Protein AF-A0A936V4I1-F1 (afdb_monomer_lite)

Radius of gyration: 24.32 Å; chains: 1; bounding box: 65×33×61 Å

Structure (mmCIF, N/CA/C/O backbone):
data_AF-A0A936V4I1-F1
#
_entry.id   AF-A0A936V4I1-F1
#
loop_
_ato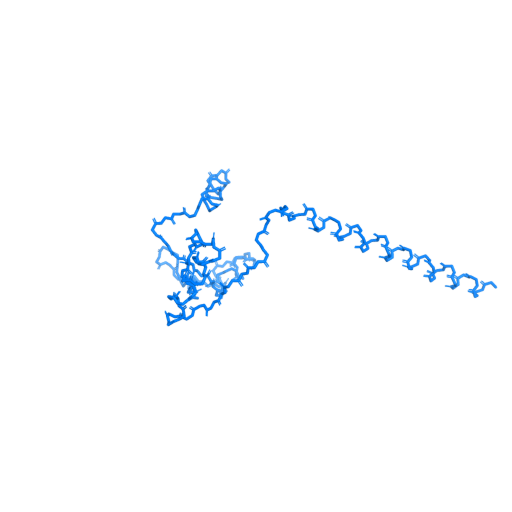m_site.group_PDB
_atom_site.id
_atom_site.type_symbol
_atom_site.label_atom_id
_atom_site.label_alt_id
_atom_site.label_comp_id
_atom_site.label_asym_id
_atom_site.label_entity_id
_atom_site.label_seq_id
_atom_site.pdbx_PDB_ins_code
_atom_site.Cartn_x
_atom_site.Cartn_y
_atom_site.Cartn_z
_atom_site.occupancy
_atom_site.B_iso_or_equiv
_atom_site.auth_seq_id
_atom_site.auth_comp_id
_atom_site.auth_asym_id
_atom_site.auth_atom_id
_atom_site.pdbx_PDB_model_num
ATOM 1 N N . MET A 1 1 ? 40.041 -7.410 -37.074 1.00 72.38 1 MET A N 1
ATOM 2 C CA . MET A 1 1 ? 38.677 -6.938 -37.416 1.00 72.38 1 MET A CA 1
ATOM 3 C C . MET A 1 1 ? 37.650 -7.391 -36.379 1.00 72.38 1 MET A C 1
ATOM 5 O O . MET A 1 1 ? 37.134 -6.535 -35.679 1.00 72.38 1 MET A O 1
ATOM 9 N N . VAL A 1 2 ? 37.430 -8.699 -36.175 1.00 91.81 2 VAL A N 1
ATOM 10 C CA . VAL A 1 2 ? 36.438 -9.221 -35.199 1.00 91.81 2 VAL A CA 1
ATOM 11 C C . VAL A 1 2 ? 36.646 -8.721 -33.760 1.00 91.81 2 VAL A C 1
ATOM 13 O O . VAL A 1 2 ? 35.680 -8.344 -33.113 1.00 91.81 2 VAL A O 1
ATOM 16 N N . GLN A 1 3 ? 37.887 -8.637 -33.267 1.00 91.31 3 GLN A N 1
ATOM 17 C CA . GLN A 1 3 ? 38.172 -8.141 -31.908 1.00 91.31 3 GLN A CA 1
ATOM 18 C C . GLN A 1 3 ? 37.762 -6.675 -31.694 1.00 91.31 3 GLN A C 1
ATOM 20 O O . GLN A 1 3 ? 37.235 -6.331 -30.643 1.00 91.31 3 GLN A O 1
ATOM 25 N N . ILE A 1 4 ? 37.966 -5.822 -32.701 1.00 94.69 4 ILE A N 1
ATOM 26 C CA . ILE A 1 4 ? 37.589 -4.402 -32.643 1.00 94.69 4 ILE A CA 1
ATOM 27 C C . ILE A 1 4 ? 36.063 -4.271 -32.660 1.00 94.69 4 ILE A C 1
ATOM 29 O O . ILE A 1 4 ? 35.508 -3.489 -31.897 1.00 94.69 4 ILE A O 1
ATOM 33 N N . VAL A 1 5 ? 35.380 -5.081 -33.475 1.00 96.25 5 VAL A N 1
ATOM 34 C CA . VAL A 1 5 ? 33.910 -5.124 -33.522 1.00 96.25 5 VAL A CA 1
ATOM 35 C C . VAL A 1 5 ? 33.331 -5.625 -32.197 1.00 96.25 5 VAL A C 1
ATOM 37 O O . VAL A 1 5 ? 32.401 -5.019 -31.675 1.00 96.25 5 VAL A O 1
ATOM 40 N N . ALA A 1 6 ? 33.902 -6.682 -31.615 1.00 95.88 6 ALA A N 1
ATOM 41 C CA . ALA A 1 6 ? 33.476 -7.210 -30.320 1.00 95.88 6 ALA A CA 1
ATOM 42 C C . ALA A 1 6 ? 33.661 -6.181 -29.192 1.00 95.88 6 ALA A C 1
ATOM 44 O O . ALA A 1 6 ? 32.763 -5.999 -28.372 1.00 95.88 6 ALA A O 1
ATOM 45 N N . LEU A 1 7 ? 34.791 -5.464 -29.186 1.00 96.62 7 LEU A N 1
ATOM 46 C CA . LEU A 1 7 ? 35.045 -4.387 -28.231 1.00 96.62 7 LEU A CA 1
ATOM 47 C C . LEU A 1 7 ? 34.051 -3.231 -28.407 1.00 96.62 7 LEU A C 1
ATOM 49 O O . LEU A 1 7 ? 33.468 -2.779 -27.425 1.00 96.62 7 LEU A O 1
ATOM 53 N N . ALA A 1 8 ? 33.825 -2.784 -29.645 1.00 96.31 8 ALA A N 1
ATOM 54 C CA . ALA A 1 8 ? 32.879 -1.712 -29.943 1.00 96.31 8 ALA A CA 1
ATOM 55 C C . ALA A 1 8 ? 31.459 -2.075 -29.486 1.00 96.31 8 ALA A C 1
ATOM 57 O O . ALA A 1 8 ? 30.824 -1.282 -28.800 1.00 96.31 8 ALA A O 1
ATOM 58 N N . LEU A 1 9 ? 30.998 -3.297 -29.774 1.00 96.94 9 LEU A N 1
ATOM 59 C CA . LEU A 1 9 ? 29.692 -3.787 -29.326 1.00 96.94 9 LEU A CA 1
ATOM 60 C C . LEU A 1 9 ? 29.582 -3.848 -27.800 1.00 96.94 9 LEU A C 1
ATOM 62 O O . LEU A 1 9 ? 28.564 -3.431 -27.250 1.00 96.94 9 LEU A O 1
ATOM 66 N N . GLY A 1 10 ? 30.623 -4.323 -27.111 1.00 97.06 10 GLY A N 1
ATOM 67 C CA . GLY A 1 10 ? 30.649 -4.350 -25.647 1.00 97.06 10 GLY A CA 1
ATOM 68 C C . GLY A 1 10 ? 30.544 -2.947 -25.047 1.00 97.06 10 GLY A C 1
ATOM 69 O O . GLY A 1 10 ? 29.729 -2.708 -24.157 1.00 97.06 10 GLY A O 1
ATOM 70 N N . VAL A 1 11 ? 31.304 -1.993 -25.584 1.00 97.06 11 VAL A N 1
ATOM 71 C CA . VAL A 1 11 ? 31.262 -0.590 -25.152 1.00 97.06 11 VAL A CA 1
ATOM 72 C C . VAL A 1 11 ? 29.897 0.043 -25.449 1.00 97.06 11 VAL A C 1
ATOM 74 O O . VAL A 1 11 ? 29.326 0.693 -24.574 1.00 97.06 11 VAL A O 1
ATOM 77 N N . THR A 1 12 ? 29.317 -0.193 -26.629 1.00 96.88 12 THR A N 1
ATOM 78 C CA . THR A 1 12 ? 27.960 0.267 -26.968 1.00 96.88 12 THR A CA 1
ATOM 79 C C . THR A 1 12 ? 26.912 -0.311 -26.019 1.00 96.88 12 THR A C 1
ATOM 81 O O . THR A 1 12 ? 26.055 0.431 -25.543 1.00 96.88 12 THR A O 1
ATOM 84 N N . ALA A 1 13 ? 26.988 -1.603 -25.693 1.00 97.12 13 ALA A N 1
ATOM 85 C CA . ALA A 1 13 ? 26.065 -2.235 -24.754 1.00 97.12 13 ALA A CA 1
ATOM 86 C C . ALA A 1 13 ? 26.162 -1.611 -23.352 1.00 97.12 13 ALA A C 1
ATOM 88 O O . ALA A 1 13 ? 25.134 -1.324 -22.737 1.00 97.12 13 ALA A O 1
ATOM 89 N N . LEU A 1 14 ? 27.378 -1.330 -22.870 1.00 97.12 14 LEU A N 1
ATOM 90 C CA . LEU A 1 14 ? 27.588 -0.637 -21.596 1.00 97.12 14 LEU A CA 1
ATOM 91 C C . LEU A 1 14 ? 27.037 0.795 -21.622 1.00 97.12 14 LEU A C 1
ATOM 93 O O . LEU A 1 14 ? 26.399 1.215 -20.655 1.00 97.12 14 LEU A O 1
ATOM 97 N N . PHE A 1 15 ? 27.220 1.533 -22.721 1.00 96.31 15 PHE A N 1
ATOM 98 C CA . PHE A 1 15 ? 26.636 2.868 -22.874 1.00 96.31 15 PHE A CA 1
ATOM 99 C C . PHE A 1 15 ? 25.106 2.835 -22.864 1.00 96.31 15 PHE A C 1
ATOM 101 O O . PHE A 1 15 ? 24.495 3.619 -22.135 1.00 96.31 15 PHE A O 1
ATOM 108 N N . LEU A 1 16 ? 24.494 1.910 -23.609 1.00 96.88 16 LEU A N 1
ATOM 109 C CA . LEU A 1 16 ? 23.040 1.732 -23.633 1.00 96.88 16 LEU A CA 1
ATOM 110 C C . LEU A 1 16 ? 22.501 1.393 -22.243 1.00 96.88 16 LEU A C 1
ATOM 112 O O . LEU A 1 16 ? 21.578 2.053 -21.772 1.00 96.88 16 LEU A O 1
ATOM 116 N N . LEU A 1 17 ? 23.114 0.430 -21.550 1.00 96.25 17 LEU A N 1
ATOM 117 C CA . LEU A 1 17 ? 22.719 0.061 -20.191 1.00 96.25 17 LEU A CA 1
ATOM 118 C C . LEU A 1 17 ? 22.834 1.251 -19.228 1.00 96.25 17 LEU A C 1
ATOM 120 O O . LEU A 1 17 ? 21.929 1.505 -18.434 1.00 96.25 17 LEU A O 1
ATOM 124 N N . SER A 1 18 ? 23.927 2.010 -19.312 1.00 94.94 18 SER A N 1
ATOM 125 C CA . SER A 1 18 ? 24.168 3.164 -18.445 1.00 94.94 18 SER A CA 1
ATOM 126 C C . SER A 1 18 ? 23.159 4.292 -18.693 1.00 94.94 18 SER A C 1
ATOM 128 O O . SER A 1 18 ? 22.695 4.922 -17.746 1.00 94.94 18 SER A O 1
ATOM 130 N N . PHE A 1 19 ? 22.795 4.543 -19.952 1.00 94.81 19 PHE A N 1
ATOM 131 C CA . PHE A 1 19 ? 21.810 5.562 -20.311 1.00 94.81 19 PHE A CA 1
ATOM 132 C C . PHE A 1 19 ? 20.387 5.153 -19.910 1.00 94.81 19 PHE A C 1
ATOM 134 O O . PHE A 1 19 ? 19.728 5.887 -19.178 1.00 94.81 19 PHE A O 1
ATOM 141 N N . VAL A 1 20 ? 19.948 3.958 -20.315 1.00 95.31 20 VAL A N 1
ATOM 142 C CA . VAL A 1 20 ? 18.589 3.463 -20.044 1.00 95.31 20 VAL A CA 1
ATOM 143 C C . VAL A 1 20 ? 18.343 3.307 -18.545 1.00 95.31 20 VAL A C 1
ATOM 145 O O . VAL A 1 20 ? 17.285 3.685 -18.057 1.00 95.31 20 VAL A O 1
ATOM 148 N N . SER A 1 21 ? 19.317 2.799 -17.784 1.00 93.44 21 SER A N 1
ATOM 149 C CA . SER A 1 21 ? 19.150 2.644 -16.331 1.00 93.44 21 SER A CA 1
ATOM 150 C C . SER A 1 21 ? 18.975 3.982 -15.608 1.00 93.44 21 SER A C 1
ATOM 152 O O . SER A 1 21 ? 18.166 4.067 -14.684 1.00 93.44 21 SER A O 1
ATOM 154 N N . ARG A 1 22 ? 19.683 5.035 -16.041 1.00 92.19 22 ARG A N 1
ATOM 155 C CA . ARG A 1 22 ? 19.499 6.390 -15.508 1.00 92.19 22 ARG A CA 1
ATOM 156 C C . ARG A 1 22 ? 18.130 6.954 -15.859 1.00 92.19 22 ARG A C 1
ATOM 158 O O . ARG A 1 22 ? 17.450 7.439 -14.965 1.00 92.19 22 ARG A O 1
ATOM 165 N N . ASP A 1 23 ? 17.726 6.854 -17.121 1.00 93.12 23 ASP A N 1
ATOM 166 C CA . ASP A 1 23 ? 16.446 7.394 -17.585 1.00 93.12 23 ASP A CA 1
ATOM 167 C C . ASP A 1 23 ? 15.257 6.719 -16.882 1.00 93.12 23 ASP A C 1
ATOM 169 O O . ASP A 1 23 ? 14.377 7.390 -16.346 1.00 93.12 23 ASP A O 1
ATOM 173 N N . LEU A 1 24 ? 15.297 5.388 -16.751 1.00 92.44 24 LEU A N 1
ATOM 174 C CA . LEU A 1 24 ? 14.301 4.633 -15.988 1.00 92.44 24 LEU A CA 1
ATOM 175 C C . LEU A 1 24 ? 14.268 5.043 -14.513 1.00 92.44 24 LEU A C 1
ATOM 177 O O . LEU A 1 24 ? 13.186 5.197 -13.952 1.00 92.44 24 LEU A O 1
ATOM 181 N N . MET A 1 25 ? 15.431 5.238 -13.882 1.00 92.38 25 MET A N 1
ATOM 182 C CA . MET A 1 25 ? 15.502 5.672 -12.486 1.00 92.38 25 MET A CA 1
ATOM 183 C C . MET A 1 25 ? 14.911 7.072 -12.305 1.00 92.38 25 MET A C 1
ATOM 185 O O . MET A 1 25 ? 14.102 7.276 -11.405 1.00 92.38 25 MET A O 1
ATOM 189 N N . THR A 1 26 ? 15.277 8.025 -13.162 1.00 89.81 26 THR A N 1
ATOM 190 C CA . THR A 1 26 ? 14.761 9.397 -13.102 1.00 89.81 26 THR A CA 1
ATOM 191 C C . THR A 1 26 ? 13.264 9.440 -13.383 1.00 89.81 26 THR A C 1
ATOM 193 O O . THR A 1 26 ? 12.527 10.100 -12.652 1.00 89.81 26 THR A O 1
ATOM 196 N N . SER A 1 27 ? 12.798 8.700 -14.390 1.00 90.44 27 SER A N 1
ATOM 197 C CA . SER A 1 27 ? 11.374 8.580 -14.702 1.00 90.44 27 SER A CA 1
ATOM 198 C C . SER A 1 27 ? 10.600 8.002 -13.518 1.00 90.44 27 SER A C 1
ATOM 200 O O . SER A 1 27 ? 9.619 8.598 -13.078 1.00 90.44 27 SER A O 1
ATOM 202 N N . TRP A 1 28 ? 11.082 6.898 -12.939 1.00 87.81 28 TRP A N 1
ATOM 203 C CA . TRP A 1 28 ? 10.466 6.284 -11.766 1.00 87.81 28 TRP A CA 1
ATOM 204 C C . TRP A 1 28 ? 10.459 7.225 -10.555 1.00 87.81 28 TRP A C 1
ATOM 206 O O . TRP A 1 28 ? 9.410 7.407 -9.941 1.00 87.81 28 TRP A O 1
ATOM 216 N N . GLN A 1 29 ? 11.575 7.890 -10.245 1.00 85.31 29 GLN A N 1
ATOM 217 C CA . GLN A 1 29 ? 11.640 8.879 -9.161 1.00 85.31 29 GLN A CA 1
ATOM 218 C C . GLN A 1 29 ? 10.668 10.044 -9.380 1.00 85.31 29 GLN A C 1
ATOM 220 O O . GLN A 1 29 ? 10.045 10.497 -8.425 1.00 85.31 29 GLN A O 1
ATOM 225 N N . GLY A 1 30 ? 10.476 10.479 -10.628 1.00 86.50 30 GLY A N 1
ATOM 226 C CA . GLY A 1 30 ? 9.506 11.514 -10.988 1.00 86.50 30 GLY A CA 1
ATOM 227 C C . GLY A 1 30 ? 8.040 11.109 -10.788 1.00 86.50 30 GLY A C 1
ATOM 228 O O . GLY A 1 30 ? 7.176 11.982 -10.765 1.00 86.50 30 GLY A O 1
ATOM 229 N N . THR A 1 31 ? 7.736 9.816 -10.618 1.00 86.75 31 THR A N 1
ATOM 230 C CA . THR A 1 31 ? 6.369 9.353 -10.300 1.00 86.75 31 THR A CA 1
ATOM 231 C C . THR A 1 31 ? 6.015 9.467 -8.817 1.00 86.75 31 THR A C 1
ATOM 233 O O . THR A 1 31 ? 4.843 9.341 -8.460 1.00 86.75 31 THR A O 1
ATOM 236 N N . ILE A 1 32 ? 7.002 9.708 -7.949 1.00 84.50 32 ILE A N 1
ATOM 237 C CA . ILE A 1 32 ? 6.826 9.774 -6.498 1.00 84.50 32 ILE A CA 1
ATOM 238 C C . ILE A 1 32 ? 6.856 11.244 -6.072 1.00 84.50 32 ILE A C 1
ATOM 240 O O . ILE A 1 32 ? 7.776 11.982 -6.418 1.00 84.50 32 ILE A O 1
ATOM 244 N N . ALA A 1 33 ? 5.850 11.678 -5.311 1.00 84.31 33 ALA A N 1
ATOM 245 C CA . ALA A 1 33 ? 5.834 13.030 -4.763 1.00 84.31 33 ALA A CA 1
ATOM 246 C C . ALA A 1 33 ? 7.055 13.254 -3.840 1.00 84.31 33 ALA A C 1
ATOM 248 O O . ALA A 1 33 ? 7.422 12.337 -3.099 1.00 84.31 33 ALA A O 1
ATOM 249 N N . PRO A 1 34 ? 7.687 14.445 -3.836 1.00 81.06 34 PRO A N 1
ATOM 250 C CA . PRO A 1 34 ? 8.857 14.716 -2.992 1.00 81.06 34 PRO A CA 1
ATOM 251 C C . PRO A 1 34 ? 8.618 1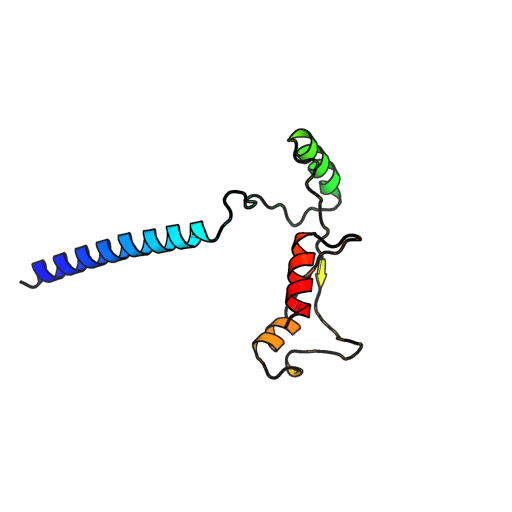4.492 -1.490 1.00 81.06 34 PRO A C 1
ATOM 253 O O . PRO A 1 34 ? 9.557 14.208 -0.749 1.00 81.06 34 PRO A O 1
ATOM 256 N N . ASP A 1 35 ? 7.369 14.618 -1.049 1.00 81.19 35 ASP A N 1
ATOM 257 C CA . ASP A 1 35 ? 6.889 14.453 0.323 1.00 81.19 35 ASP A CA 1
ATOM 258 C C . ASP A 1 35 ? 6.191 13.103 0.568 1.00 81.19 35 ASP A C 1
ATOM 260 O O . ASP A 1 35 ? 5.575 12.899 1.617 1.00 81.19 35 ASP A O 1
ATOM 264 N N . ALA A 1 36 ? 6.289 12.160 -0.376 1.00 81.88 36 ALA A N 1
ATOM 265 C CA . ALA A 1 36 ? 5.670 10.852 -0.231 1.00 81.88 36 ALA A CA 1
ATOM 266 C C . ALA A 1 36 ? 6.205 10.114 1.017 1.00 81.88 36 ALA A C 1
ATOM 268 O O . ALA A 1 36 ? 7.423 10.047 1.233 1.00 81.88 36 ALA A O 1
ATOM 269 N N . PRO A 1 37 ? 5.325 9.498 1.829 1.00 80.62 37 PRO A N 1
ATOM 270 C CA . PRO A 1 37 ? 5.749 8.705 2.976 1.00 80.62 37 PRO A CA 1
ATOM 271 C C . PRO A 1 37 ? 6.697 7.568 2.565 1.00 80.62 37 PRO A C 1
ATOM 273 O O . PRO A 1 37 ? 6.406 6.805 1.647 1.00 80.62 37 PRO A O 1
ATOM 276 N N . ASN A 1 38 ? 7.817 7.415 3.279 1.00 87.31 38 ASN A N 1
ATOM 277 C CA . ASN A 1 38 ? 8.823 6.370 3.029 1.00 87.31 38 ASN A CA 1
ATOM 278 C C . ASN A 1 38 ? 9.038 5.417 4.221 1.00 87.31 38 ASN A C 1
ATOM 280 O O . ASN A 1 38 ? 9.949 4.587 4.205 1.00 87.31 38 ASN A O 1
ATOM 284 N N . ARG A 1 39 ? 8.209 5.525 5.266 1.00 87.00 39 ARG A N 1
ATOM 285 C CA . ARG A 1 39 ? 8.232 4.658 6.451 1.00 87.00 39 ARG A CA 1
ATOM 286 C C . ARG A 1 39 ? 6.824 4.171 6.749 1.00 87.00 39 ARG A C 1
ATOM 288 O O . ARG A 1 39 ? 5.930 4.973 6.992 1.00 87.00 39 ARG A O 1
ATOM 295 N N . PHE A 1 40 ? 6.654 2.854 6.768 1.00 87.38 40 PHE A N 1
ATOM 296 C CA . PHE A 1 40 ? 5.368 2.205 6.992 1.00 87.38 40 PHE A CA 1
ATOM 297 C C . PHE A 1 40 ? 5.491 1.204 8.135 1.00 87.38 40 PHE A C 1
ATOM 299 O O . PHE A 1 40 ? 6.435 0.416 8.176 1.00 87.38 40 PHE A O 1
ATOM 306 N N . VAL A 1 41 ? 4.524 1.224 9.051 1.00 89.06 41 VAL A N 1
ATOM 307 C CA . VAL A 1 41 ? 4.413 0.249 10.139 1.00 89.06 41 VAL A CA 1
ATOM 308 C C . VAL A 1 41 ? 3.116 -0.523 9.933 1.00 89.06 41 VAL A C 1
ATOM 310 O O . VAL A 1 41 ? 2.038 0.063 9.908 1.00 89.06 41 VAL A O 1
ATOM 313 N N . ILE A 1 42 ? 3.226 -1.838 9.757 1.00 89.50 42 ILE A N 1
ATOM 314 C CA . ILE A 1 42 ? 2.098 -2.750 9.531 1.00 89.50 42 ILE A CA 1
ATOM 315 C C . ILE A 1 42 ? 2.130 -3.879 10.561 1.00 89.50 42 ILE A C 1
ATOM 317 O O . ILE A 1 42 ? 3.143 -4.089 11.222 1.00 89.50 42 ILE A O 1
ATOM 321 N N . ASN A 1 43 ? 1.030 -4.628 10.678 1.00 88.75 43 ASN A N 1
ATOM 322 C CA . ASN A 1 43 ? 0.909 -5.763 11.605 1.00 88.75 43 ASN A CA 1
ATOM 323 C C . ASN A 1 43 ? 1.149 -5.391 13.082 1.00 88.75 43 ASN A C 1
ATOM 325 O O . ASN A 1 43 ? 1.720 -6.170 13.845 1.00 88.75 43 ASN A O 1
ATOM 329 N N . ILE A 1 44 ? 0.698 -4.201 13.483 1.00 90.94 44 ILE A N 1
ATOM 330 C CA . ILE A 1 44 ? 0.789 -3.727 14.866 1.00 90.94 44 ILE A CA 1
ATOM 331 C C . ILE A 1 44 ? -0.148 -4.569 15.732 1.00 90.94 44 ILE A C 1
ATOM 333 O O . ILE A 1 44 ? -1.356 -4.622 15.491 1.00 90.94 44 ILE A O 1
ATOM 337 N N . GLN A 1 45 ? 0.404 -5.228 16.748 1.00 91.62 45 GLN A N 1
ATOM 338 C CA . GLN A 1 45 ? -0.388 -6.040 17.667 1.00 91.62 45 GLN A CA 1
ATOM 339 C C . GLN A 1 45 ? -1.157 -5.140 18.649 1.00 91.62 45 GLN A C 1
ATOM 341 O O . GLN A 1 45 ? -0.657 -4.072 19.013 1.00 91.62 45 GLN A O 1
ATOM 346 N N . PRO A 1 46 ? -2.333 -5.562 19.153 1.00 90.62 46 PRO A N 1
ATOM 347 C CA . PRO A 1 46 ? -3.118 -4.752 20.087 1.00 90.62 46 PRO A CA 1
ATOM 348 C C . PRO A 1 46 ? -2.334 -4.299 21.329 1.00 90.62 46 PRO A C 1
ATOM 350 O O . PRO A 1 46 ? -2.487 -3.165 21.771 1.00 90.62 46 PRO A O 1
ATOM 353 N N . SER A 1 47 ? -1.444 -5.152 21.846 1.00 94.56 47 SER A N 1
ATOM 354 C CA . SER A 1 47 ? -0.565 -4.846 22.983 1.00 94.56 47 SER A CA 1
ATOM 355 C C . SER A 1 47 ? 0.525 -3.814 22.666 1.00 94.56 47 SER A C 1
ATOM 357 O O . SER A 1 47 ? 0.986 -3.119 23.565 1.00 94.56 47 SER A O 1
ATOM 359 N N . GLN A 1 48 ? 0.933 -3.688 21.400 1.00 94.06 48 GLN A N 1
ATOM 360 C CA . GLN A 1 48 ? 1.982 -2.762 20.956 1.00 94.06 48 GLN A CA 1
ATOM 361 C C . GLN A 1 48 ? 1.445 -1.356 20.669 1.00 94.06 48 GLN A C 1
ATOM 363 O O . GLN A 1 48 ? 2.219 -0.400 20.642 1.00 94.06 48 GLN A O 1
ATOM 368 N N . LYS A 1 49 ? 0.128 -1.222 20.467 1.00 91.62 49 LYS A N 1
ATOM 369 C CA . LYS A 1 49 ? -0.517 0.023 20.039 1.00 91.62 49 LYS A CA 1
ATOM 370 C C . LYS A 1 49 ? -0.166 1.210 20.944 1.00 91.62 49 LYS A C 1
ATOM 372 O O . LYS A 1 49 ? 0.321 2.218 20.449 1.00 91.62 49 LYS A O 1
ATOM 377 N N . GLY A 1 50 ? -0.349 1.065 22.258 1.00 92.00 50 GLY A N 1
ATOM 378 C CA . GLY A 1 50 ? -0.118 2.164 23.202 1.00 92.00 50 GLY A CA 1
ATOM 379 C C . GLY A 1 50 ? 1.348 2.608 23.269 1.00 92.00 50 GLY A C 1
ATOM 380 O O . GLY A 1 50 ? 1.633 3.802 23.299 1.00 92.00 50 GLY A O 1
ATOM 381 N N . ALA A 1 51 ? 2.289 1.658 23.226 1.00 93.81 51 ALA A N 1
ATOM 382 C CA . ALA A 1 51 ? 3.719 1.970 23.212 1.00 93.81 51 ALA A CA 1
ATOM 383 C C . ALA A 1 51 ? 4.128 2.708 21.927 1.00 93.81 51 ALA A C 1
ATOM 385 O O . ALA A 1 51 ? 4.911 3.657 21.976 1.00 93.81 51 ALA A O 1
ATOM 386 N N . LEU A 1 52 ? 3.567 2.301 20.785 1.00 93.38 52 LEU A N 1
ATOM 387 C CA . LEU A 1 52 ? 3.811 2.953 19.504 1.00 93.38 52 LEU A CA 1
ATOM 388 C C . LEU A 1 52 ? 3.223 4.371 19.460 1.00 93.38 52 LEU A C 1
ATOM 390 O O . LEU A 1 52 ? 3.911 5.286 19.023 1.00 93.38 52 LEU A O 1
ATOM 394 N N . GLU A 1 53 ? 1.992 4.573 19.934 1.00 91.94 53 GLU A N 1
ATOM 395 C CA . GLU A 1 53 ? 1.360 5.902 19.996 1.00 91.94 53 GLU A CA 1
ATOM 396 C C . GLU A 1 53 ? 2.171 6.875 20.863 1.00 91.94 53 GLU A C 1
ATOM 398 O O . GLU A 1 53 ? 2.394 8.021 20.467 1.00 91.94 53 GLU A O 1
ATOM 403 N N . LEU A 1 54 ? 2.689 6.407 22.003 1.00 93.06 54 LEU A N 1
ATOM 404 C CA . LEU A 1 54 ? 3.556 7.209 22.865 1.00 93.06 54 LEU A CA 1
ATOM 405 C C . LEU A 1 54 ? 4.875 7.573 22.166 1.00 93.06 54 LEU A C 1
ATOM 407 O O . LEU A 1 54 ? 5.289 8.733 22.189 1.00 93.06 54 LEU A O 1
ATOM 411 N N . TRP A 1 55 ? 5.515 6.598 21.512 1.00 93.38 55 TRP A N 1
ATOM 412 C CA . TRP A 1 55 ? 6.750 6.821 20.759 1.00 93.38 55 TRP A CA 1
ATOM 413 C C . TRP A 1 55 ? 6.539 7.822 19.614 1.00 93.38 55 TRP A C 1
ATOM 415 O O . TRP A 1 55 ? 7.343 8.739 19.446 1.00 93.38 55 TRP A O 1
ATOM 425 N N . LEU A 1 56 ? 5.433 7.702 18.872 1.00 93.19 56 LEU A N 1
ATOM 426 C CA . LEU A 1 56 ? 5.060 8.643 17.813 1.00 93.19 56 LEU A CA 1
ATOM 427 C C . LEU A 1 56 ? 4.853 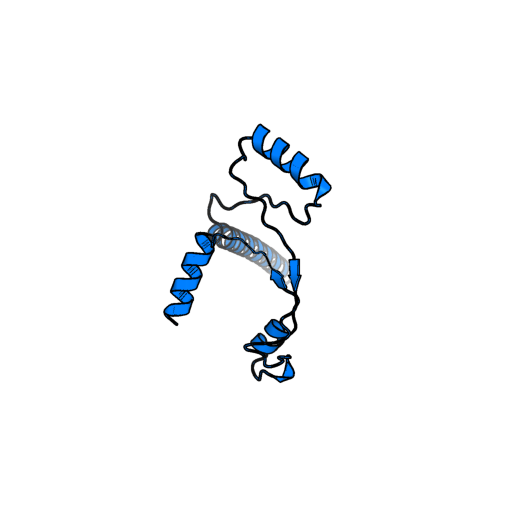10.055 18.375 1.00 93.19 56 LEU A C 1
ATOM 429 O O . LEU A 1 56 ? 5.389 11.016 17.823 1.00 93.19 56 LEU A O 1
ATOM 433 N N . GLY A 1 57 ? 4.145 10.184 19.500 1.00 92.06 57 GLY A N 1
ATOM 434 C CA . GLY A 1 57 ? 3.933 11.466 20.172 1.00 92.06 57 GLY A CA 1
ATOM 435 C C . GLY A 1 57 ? 5.240 12.154 20.580 1.00 92.06 57 GLY A C 1
ATOM 436 O O . GLY A 1 57 ? 5.415 13.342 20.315 1.00 92.06 57 GLY A O 1
ATOM 437 N N . GLN A 1 58 ? 6.192 11.404 21.143 1.00 95.19 58 GLN A N 1
ATOM 438 C CA . GLN A 1 58 ? 7.508 11.924 21.546 1.00 95.19 58 GLN A CA 1
ATOM 439 C C . GLN A 1 58 ? 8.357 12.429 20.369 1.00 95.19 58 GLN A C 1
ATOM 441 O O . GLN A 1 58 ? 9.189 13.313 20.554 1.00 95.19 58 GLN A O 1
ATOM 446 N N . HIS A 1 59 ? 8.136 11.902 19.163 1.00 92.69 59 HIS A N 1
ATOM 447 C CA . HIS A 1 59 ? 8.864 12.291 17.950 1.00 92.69 59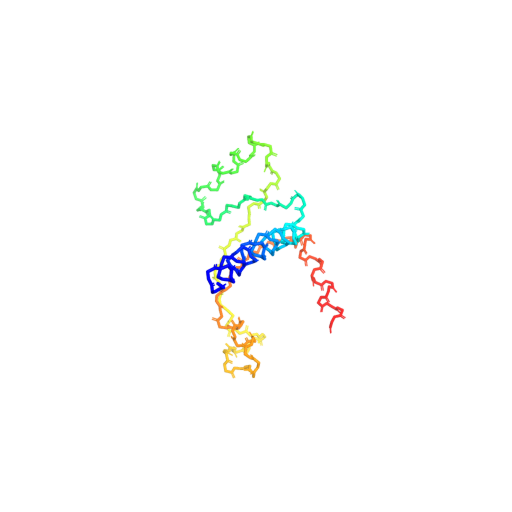 HIS A CA 1
ATOM 448 C C . HIS A 1 59 ? 8.099 13.313 17.091 1.00 92.69 59 HIS A C 1
ATOM 450 O O . HIS A 1 59 ? 8.445 13.520 15.930 1.00 92.69 59 HIS A O 1
ATOM 456 N N . GLY A 1 60 ? 7.049 13.946 17.633 1.00 90.06 60 GLY A N 1
ATOM 457 C CA . GLY A 1 60 ? 6.255 14.950 16.915 1.00 90.06 60 GLY A CA 1
ATOM 458 C C . GLY A 1 60 ? 5.328 14.371 15.838 1.00 90.06 60 GLY A C 1
ATOM 459 O O . GLY A 1 60 ? 4.792 15.116 15.024 1.00 90.06 60 GLY A O 1
ATOM 460 N N . LEU A 1 61 ? 5.104 13.055 15.840 1.00 88.69 61 LEU A N 1
ATOM 461 C CA . LEU A 1 61 ? 4.261 12.327 14.884 1.00 88.69 61 LEU A CA 1
ATOM 462 C C . LEU A 1 61 ? 2.865 12.022 15.455 1.00 88.69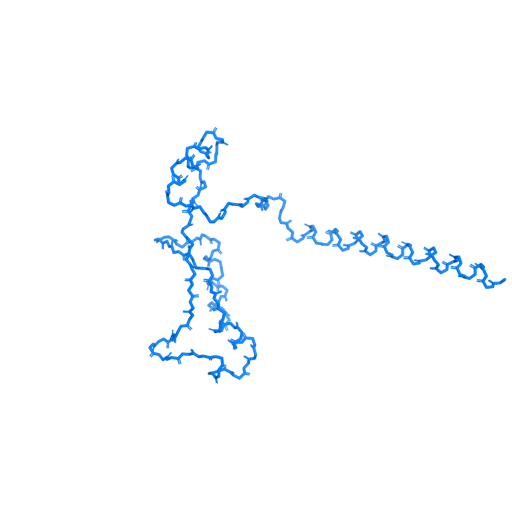 61 LEU A C 1
ATOM 464 O O . LEU A 1 61 ? 2.215 11.061 15.052 1.00 88.69 61 LEU A O 1
ATOM 468 N N . ALA A 1 62 ? 2.385 12.840 16.395 1.00 78.12 62 ALA A N 1
ATOM 469 C CA . ALA A 1 62 ? 1.107 12.640 17.086 1.00 78.12 62 ALA A CA 1
ATOM 470 C C . ALA A 1 62 ? -0.127 12.665 16.156 1.00 78.12 62 ALA A C 1
ATOM 472 O O . ALA A 1 62 ? -1.197 12.205 16.544 1.00 78.12 62 ALA A O 1
ATOM 473 N N . SER A 1 63 ? 0.006 13.190 14.934 1.00 78.75 63 SER A N 1
ATOM 474 C CA . SER A 1 63 ? -1.053 13.209 13.916 1.00 78.75 63 SER A CA 1
ATOM 475 C C . SER A 1 63 ? -1.202 11.891 13.146 1.00 78.75 63 SER A C 1
ATOM 477 O O . SER A 1 63 ? -2.166 11.736 12.393 1.00 78.75 63 SER A O 1
ATOM 479 N N . VAL A 1 64 ? -0.278 10.934 13.312 1.00 82.56 64 VAL A N 1
ATOM 480 C CA . VAL A 1 64 ? -0.339 9.635 12.630 1.00 82.56 64 VAL A CA 1
ATOM 481 C C . VAL A 1 64 ? -1.466 8.795 13.231 1.00 82.56 64 VAL A C 1
ATOM 483 O O . VAL A 1 64 ? -1.350 8.243 14.323 1.00 82.56 64 VAL A O 1
ATOM 486 N N . ALA A 1 65 ? -2.568 8.673 12.493 1.00 81.69 65 ALA A N 1
ATOM 487 C CA . ALA A 1 65 ? -3.698 7.847 12.891 1.00 81.69 65 ALA A CA 1
ATOM 488 C C . ALA A 1 65 ? -3.439 6.367 12.570 1.00 81.69 65 ALA A C 1
ATOM 490 O O . ALA A 1 65 ? -3.306 5.988 11.404 1.00 81.69 65 ALA A O 1
ATOM 491 N N . LEU A 1 66 ? -3.433 5.512 13.595 1.00 86.75 66 LEU A N 1
ATOM 492 C CA . LEU A 1 66 ? -3.360 4.064 13.409 1.00 86.75 66 LEU A CA 1
ATOM 493 C C . LEU A 1 66 ? -4.689 3.533 12.864 1.00 86.75 66 LEU A C 1
ATOM 495 O O . LEU A 1 66 ? -5.733 3.664 13.503 1.00 86.75 66 LEU A O 1
ATOM 499 N N . GLN A 1 67 ? -4.635 2.913 11.688 1.00 87.56 67 GLN A N 1
ATOM 500 C CA . GLN A 1 67 ? -5.795 2.320 11.031 1.00 87.56 67 GLN A CA 1
ATOM 501 C C . GLN A 1 67 ? -5.818 0.805 11.256 1.00 87.56 67 GLN A C 1
ATOM 503 O O . GLN A 1 67 ? -4.771 0.159 11.147 1.00 87.56 67 GLN A O 1
ATOM 508 N N . PRO A 1 68 ? -6.982 0.213 11.566 1.00 89.38 68 PRO A N 1
ATOM 509 C CA . PRO A 1 68 ? -7.077 -1.228 11.704 1.00 89.38 68 PRO A CA 1
ATOM 510 C C . PRO A 1 68 ? -6.906 -1.906 10.339 1.00 89.38 68 PRO A C 1
ATOM 512 O O . PRO A 1 68 ? -7.301 -1.365 9.311 1.00 89.38 68 PRO A O 1
ATOM 515 N N . MET A 1 69 ? -6.339 -3.112 10.325 1.00 88.81 69 MET A N 1
ATOM 516 C CA . MET A 1 69 ? -6.176 -3.894 9.101 1.00 88.81 69 MET A CA 1
ATOM 517 C C . MET A 1 69 ? -6.702 -5.309 9.323 1.00 88.81 69 MET A C 1
ATOM 519 O O . MET A 1 69 ? -6.235 -6.020 10.212 1.00 88.81 69 MET A O 1
ATOM 523 N N . VAL A 1 70 ? -7.676 -5.718 8.513 1.00 90.25 70 VAL A N 1
ATOM 524 C CA . VAL A 1 70 ? -8.250 -7.070 8.514 1.00 90.25 70 VAL A CA 1
ATOM 525 C C . VAL A 1 70 ? -8.165 -7.677 7.127 1.00 90.25 70 VAL A C 1
ATOM 527 O O . VAL A 1 70 ? -8.322 -6.989 6.122 1.00 90.25 70 VAL A O 1
ATOM 530 N N . ARG A 1 71 ? -7.935 -8.988 7.067 1.00 91.06 71 ARG A N 1
ATOM 531 C CA . ARG A 1 71 ? -8.009 -9.739 5.814 1.00 91.06 71 ARG A CA 1
ATOM 532 C C . ARG A 1 71 ? -9.423 -10.254 5.601 1.00 91.06 71 ARG A C 1
ATOM 534 O O . ARG A 1 71 ? -10.008 -10.831 6.514 1.00 91.06 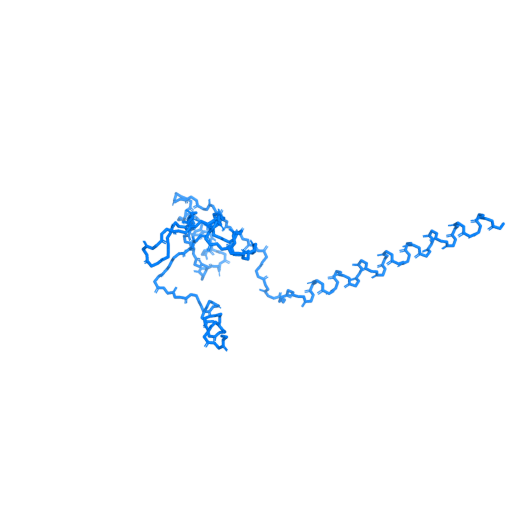71 ARG A O 1
ATOM 541 N N . GLY A 1 72 ? -9.957 -10.053 4.402 1.00 92.25 72 GLY A N 1
ATOM 542 C CA . GLY A 1 72 ? -11.294 -10.507 4.032 1.00 92.25 72 GLY A CA 1
ATOM 543 C C . GLY A 1 72 ? -11.369 -10.960 2.579 1.00 92.25 72 GLY A C 1
ATOM 544 O O . GLY A 1 72 ? -10.629 -10.474 1.726 1.00 92.25 72 GLY A O 1
ATOM 545 N N . ARG A 1 73 ? -12.282 -11.889 2.291 1.00 92.38 73 ARG A N 1
ATOM 546 C CA . ARG A 1 73 ? -12.604 -12.333 0.930 1.00 92.38 73 ARG A CA 1
ATOM 547 C C . ARG A 1 73 ? -14.011 -11.882 0.562 1.00 92.38 73 ARG A C 1
ATOM 549 O O . ARG A 1 73 ? -14.913 -11.923 1.399 1.00 92.38 73 ARG A O 1
ATOM 556 N N . LEU A 1 74 ? -14.203 -11.478 -0.690 1.00 91.81 74 LEU A N 1
ATOM 557 C CA . LEU A 1 74 ? -15.528 -11.156 -1.203 1.00 91.81 74 LEU A CA 1
ATOM 558 C C . LEU A 1 74 ? -16.308 -12.452 -1.450 1.00 91.81 74 LEU A C 1
ATOM 560 O O . LEU A 1 74 ? -15.965 -13.230 -2.332 1.00 91.81 74 LEU A O 1
ATOM 564 N N . VAL A 1 75 ? -17.352 -12.683 -0.656 1.00 92.88 75 VAL A N 1
ATOM 565 C CA . VAL A 1 75 ? -18.179 -13.901 -0.749 1.00 92.88 75 VAL A CA 1
ATOM 566 C C . VAL A 1 75 ? -19.510 -13.667 -1.459 1.00 92.88 75 VAL A C 1
ATOM 568 O O . VAL A 1 75 ? -20.060 -14.583 -2.066 1.00 92.88 75 VAL A O 1
ATOM 571 N N . SER A 1 76 ? -20.047 -12.446 -1.398 1.00 93.81 76 SER A N 1
ATOM 572 C CA . SER A 1 76 ? -21.308 -12.090 -2.046 1.00 93.81 76 SER A CA 1
ATOM 573 C C . SER A 1 76 ? -21.387 -10.598 -2.354 1.00 93.81 76 SER A C 1
ATOM 575 O O . SER A 1 76 ? -20.781 -9.782 -1.660 1.00 93.81 76 SER A O 1
ATOM 577 N N . VAL A 1 77 ? -22.165 -10.249 -3.378 1.00 91.94 77 VAL A N 1
ATOM 578 C CA . VAL A 1 77 ? -22.532 -8.868 -3.713 1.00 91.94 77 VAL A CA 1
ATOM 579 C C . VAL A 1 77 ? -24.053 -8.790 -3.741 1.00 91.94 77 VAL A C 1
ATOM 581 O O . VAL A 1 77 ? -24.698 -9.570 -4.440 1.00 91.94 77 VAL A O 1
ATOM 584 N N . ASN A 1 78 ? -24.644 -7.874 -2.968 1.00 92.56 78 ASN A N 1
ATOM 585 C CA . ASN A 1 78 ? -26.104 -7.728 -2.839 1.00 92.56 78 ASN A CA 1
ATOM 586 C C . ASN A 1 78 ? -26.819 -9.056 -2.513 1.00 92.56 78 ASN A C 1
ATOM 588 O O . ASN A 1 78 ? -27.852 -9.381 -3.096 1.00 92.56 78 ASN A O 1
ATOM 592 N N . GLY A 1 79 ? -26.221 -9.866 -1.633 1.00 92.31 79 GLY A N 1
ATOM 593 C CA . GLY A 1 79 ? -26.750 -11.174 -1.231 1.00 92.31 79 GLY A CA 1
ATOM 594 C C . GLY A 1 79 ? -26.579 -12.296 -2.261 1.00 92.31 79 GLY A C 1
ATOM 595 O O . GLY A 1 79 ? -26.945 -13.433 -1.977 1.00 92.31 79 GLY A O 1
ATOM 596 N N . LYS A 1 80 ? -26.003 -12.026 -3.439 1.00 92.69 80 LYS A N 1
ATOM 597 C CA . LYS A 1 80 ? -25.715 -13.049 -4.453 1.00 92.69 80 LYS A CA 1
ATOM 598 C C . LYS A 1 80 ? -24.285 -13.564 -4.279 1.00 92.69 80 LYS A C 1
ATOM 600 O O . LYS A 1 80 ? -23.366 -12.743 -4.337 1.00 92.69 80 LYS A O 1
ATOM 605 N N . PRO A 1 81 ? -24.069 -14.876 -4.068 1.00 93.00 81 PRO A N 1
ATOM 606 C CA . PRO A 1 81 ? -22.727 -15.444 -3.999 1.00 93.00 81 PRO A CA 1
ATOM 607 C C . PRO A 1 81 ? -21.938 -15.154 -5.276 1.00 93.00 81 PRO A C 1
ATOM 609 O O . PRO A 1 81 ? -22.473 -15.278 -6.380 1.00 93.00 81 PRO A O 1
ATOM 612 N N . VAL A 1 82 ? -20.672 -14.774 -5.123 1.00 91.81 82 VAL A N 1
ATOM 613 C CA . VAL A 1 82 ? -19.775 -14.483 -6.249 1.00 91.81 82 VAL A CA 1
ATOM 614 C C . VAL A 1 82 ? -18.522 -15.346 -6.168 1.00 91.81 82 VAL A C 1
ATOM 616 O O . VAL A 1 82 ? -18.034 -15.669 -5.089 1.00 91.81 82 VAL A O 1
ATOM 619 N N . SER A 1 83 ? -18.013 -15.750 -7.327 1.00 91.62 83 SER A N 1
ATOM 620 C CA . SER A 1 83 ? -16.771 -16.517 -7.475 1.00 91.62 83 SER A CA 1
ATOM 621 C C . SER A 1 83 ? -16.119 -16.170 -8.810 1.00 91.62 83 SER A C 1
ATOM 623 O O . SER A 1 83 ? -16.757 -15.515 -9.638 1.00 91.62 83 SER A O 1
ATOM 625 N N . GLY A 1 84 ? -14.885 -16.611 -9.079 1.00 87.69 84 GLY A N 1
ATOM 626 C CA . GLY A 1 84 ? -14.238 -16.326 -10.365 1.00 87.69 84 GLY A CA 1
ATOM 627 C C . GLY A 1 84 ? -15.059 -16.812 -11.562 1.00 87.69 84 GLY A C 1
ATOM 628 O O . GLY A 1 84 ? -15.088 -16.165 -12.602 1.00 87.69 84 GLY A O 1
ATOM 629 N N . ARG A 1 85 ? -15.847 -17.882 -11.397 1.00 88.56 85 ARG A N 1
ATOM 630 C CA . ARG A 1 85 ? -16.763 -18.392 -12.435 1.00 88.56 85 ARG A CA 1
ATOM 631 C C . ARG A 1 85 ? -17.916 -17.440 -12.765 1.00 88.56 85 ARG A C 1
ATOM 633 O O . ARG A 1 85 ? -18.532 -17.584 -13.814 1.00 88.56 85 ARG A O 1
ATOM 640 N N . SER A 1 86 ? -18.213 -16.483 -11.889 1.00 87.94 86 SER A N 1
ATOM 641 C CA . SER A 1 86 ? -19.270 -15.487 -12.083 1.00 87.94 86 SER A CA 1
ATOM 642 C C . SER A 1 86 ? -18.881 -14.385 -13.078 1.00 87.94 86 SER A C 1
ATOM 644 O O . SER A 1 86 ? -19.739 -13.581 -13.433 1.00 87.94 86 SER A O 1
ATOM 646 N N . TYR A 1 87 ? -17.620 -14.330 -13.532 1.00 89.88 87 TYR A N 1
ATOM 647 C CA . TYR A 1 87 ? -17.109 -13.252 -14.379 1.00 89.88 87 TYR A CA 1
ATOM 648 C C . TYR A 1 87 ? -16.386 -13.779 -15.623 1.00 89.88 87 TYR A C 1
ATOM 650 O O . TYR A 1 87 ? -15.519 -14.648 -15.548 1.00 89.88 87 TYR A O 1
ATOM 658 N N . VAL A 1 88 ? -16.706 -13.208 -16.789 1.00 90.56 88 VAL A N 1
ATOM 659 C CA . VAL A 1 88 ? -16.041 -13.548 -18.060 1.00 90.56 88 VAL A CA 1
ATOM 660 C C . VAL A 1 88 ? -14.656 -12.907 -18.142 1.00 90.56 88 VAL A C 1
ATOM 662 O O . VAL A 1 88 ? -13.717 -13.543 -18.609 1.00 90.56 88 VAL A O 1
ATOM 665 N N . GLU A 1 89 ? -14.498 -11.682 -17.642 1.00 94.00 89 GLU A N 1
ATOM 666 C CA . GLU A 1 89 ? -13.227 -10.958 -17.668 1.00 94.00 89 GLU A CA 1
ATOM 667 C C . GLU A 1 89 ? -12.244 -11.501 -16.623 1.00 94.00 89 GLU A C 1
ATOM 669 O O . GLU A 1 89 ? -12.539 -11.532 -15.428 1.00 94.00 89 GLU A O 1
ATOM 674 N N . GLU A 1 90 ? -11.041 -11.874 -17.057 1.00 91.44 90 GLU A N 1
ATOM 675 C CA . GLU A 1 90 ? -10.008 -12.468 -16.202 1.00 91.44 90 GLU A CA 1
ATOM 676 C C . GLU A 1 90 ? -9.581 -11.562 -15.040 1.00 91.44 90 GLU A C 1
ATOM 678 O O . GLU A 1 90 ? -9.407 -12.025 -13.910 1.00 91.44 90 GLU A O 1
ATOM 683 N N . ARG A 1 91 ? -9.511 -10.246 -15.272 1.00 89.25 91 ARG A N 1
ATOM 684 C CA . ARG A 1 91 ? -9.248 -9.266 -14.213 1.00 89.25 91 ARG A CA 1
ATOM 685 C C . ARG A 1 91 ? -10.297 -9.339 -13.104 1.00 89.25 91 ARG A C 1
ATOM 687 O O . ARG A 1 91 ? -9.931 -9.342 -11.929 1.00 89.25 91 ARG A O 1
ATOM 694 N N . ALA A 1 92 ? -11.577 -9.410 -13.463 1.00 89.25 92 ALA A N 1
ATOM 695 C CA . ALA A 1 92 ? -12.671 -9.507 -12.504 1.00 89.25 92 ALA A CA 1
ATOM 696 C C . ALA A 1 92 ? -12.631 -10.837 -11.732 1.00 89.25 92 ALA A C 1
ATOM 698 O O . ALA A 1 92 ? -12.833 -10.830 -10.517 1.00 89.25 92 ALA A O 1
ATOM 699 N N . ARG A 1 93 ? -12.262 -11.953 -12.384 1.00 92.00 93 ARG A N 1
ATOM 700 C CA . ARG A 1 93 ? -12.045 -13.239 -11.689 1.00 92.00 93 ARG A CA 1
ATOM 701 C C . ARG A 1 93 ? -10.943 -13.127 -10.636 1.00 92.00 93 ARG A C 1
ATOM 703 O O . ARG A 1 93 ? -11.172 -13.427 -9.468 1.00 92.00 93 ARG A O 1
ATOM 710 N N . ASN A 1 94 ? -9.788 -12.586 -11.022 1.00 91.19 94 ASN A N 1
ATOM 711 C CA . ASN A 1 94 ? -8.646 -12.400 -10.123 1.00 91.19 94 ASN A CA 1
ATOM 712 C C . ASN A 1 94 ? -8.937 -11.411 -8.983 1.00 91.19 94 ASN A C 1
ATOM 714 O O . ASN A 1 94 ? -8.284 -11.443 -7.937 1.00 91.19 94 ASN A O 1
ATOM 718 N N . LEU A 1 95 ? -9.857 -10.468 -9.188 1.00 89.88 95 LEU A N 1
ATOM 719 C CA . LEU A 1 95 ? -10.307 -9.552 -8.143 1.00 89.88 95 LEU A CA 1
ATOM 720 C C . LEU A 1 95 ? -11.259 -10.236 -7.166 1.00 89.88 95 LEU A C 1
ATOM 722 O O . LEU A 1 95 ? -11.130 -10.020 -5.971 1.00 89.88 95 LEU A O 1
ATOM 726 N N . VAL A 1 96 ? -12.189 -11.067 -7.628 1.00 92.00 96 VAL A N 1
ATOM 727 C CA . VAL A 1 96 ? -13.168 -11.678 -6.721 1.00 92.00 96 VAL A CA 1
ATOM 728 C C . VAL A 1 96 ? -12.565 -12.802 -5.868 1.00 92.00 96 VAL A C 1
ATOM 730 O O . VAL A 1 96 ? -13.018 -13.038 -4.752 1.00 92.00 96 VAL A O 1
ATOM 733 N N . GLU A 1 97 ? -11.528 -13.482 -6.366 1.00 91.25 97 GLU A N 1
ATOM 734 C CA . GLU A 1 97 ? -10.912 -14.626 -5.676 1.00 91.25 97 GLU A CA 1
ATOM 735 C C . GLU A 1 97 ? -9.813 -14.241 -4.678 1.00 91.25 97 GLU A C 1
ATOM 737 O O . GLU A 1 97 ? -9.454 -15.050 -3.818 1.00 91.25 97 GLU A O 1
ATOM 742 N N . ARG A 1 98 ? -9.279 -13.017 -4.756 1.00 92.69 98 ARG A N 1
ATOM 743 C CA . ARG A 1 98 ? -8.191 -12.595 -3.866 1.00 92.69 98 ARG A CA 1
ATOM 744 C C . ARG A 1 98 ? -8.681 -12.302 -2.450 1.00 92.69 98 ARG A C 1
ATOM 746 O O . ARG A 1 98 ? -9.828 -11.924 -2.215 1.00 92.69 98 ARG A O 1
ATOM 753 N N . GLU A 1 99 ? -7.753 -12.397 -1.507 1.00 93.19 99 GLU A N 1
ATOM 754 C CA . GLU A 1 99 ? -7.921 -11.812 -0.181 1.00 93.19 99 GLU A CA 1
ATOM 755 C C . GLU A 1 99 ? -7.502 -10.346 -0.200 1.00 93.19 99 GLU A C 1
ATOM 757 O O . GLU A 1 99 ? -6.443 -9.981 -0.715 1.00 93.19 99 GLU A O 1
ATOM 762 N N . PHE A 1 100 ? -8.351 -9.503 0.371 1.00 90.44 100 PHE A N 1
ATOM 763 C CA . PHE A 1 100 ? -8.132 -8.074 0.480 1.00 90.44 100 PHE A CA 1
ATOM 764 C C . PHE A 1 100 ? -7.656 -7.725 1.883 1.00 90.44 100 PHE A C 1
ATOM 766 O O . PHE A 1 100 ? -8.208 -8.215 2.869 1.00 90.44 100 PHE A O 1
ATOM 773 N N . ASN A 1 101 ? -6.672 -6.830 1.967 1.00 90.50 101 ASN A N 1
ATOM 774 C CA . ASN A 1 101 ? -6.393 -6.095 3.193 1.00 90.50 101 ASN A CA 1
ATOM 775 C C . ASN A 1 101 ? -7.363 -4.916 3.252 1.00 90.50 101 ASN A C 1
ATOM 777 O O . ASN A 1 101 ? -7.304 -4.008 2.425 1.00 90.50 101 ASN A O 1
ATOM 781 N N . LEU A 1 102 ? -8.285 -4.976 4.200 1.00 89.44 102 LEU A N 1
ATOM 782 C CA . LEU A 1 102 ? -9.339 -4.000 4.404 1.00 89.44 102 LEU A CA 1
ATOM 783 C C . LEU A 1 102 ? -9.040 -3.203 5.671 1.00 89.44 102 LEU A C 1
ATOM 785 O O . LEU A 1 102 ? -8.548 -3.741 6.661 1.00 89.44 102 LEU A O 1
ATOM 789 N N . SER A 1 103 ? -9.385 -1.925 5.636 1.00 88.12 103 SER A N 1
ATOM 790 C CA . SER A 1 103 ? -9.446 -1.055 6.805 1.00 88.12 103 SER A CA 1
ATOM 791 C C . SER A 1 103 ? -10.854 -0.474 6.904 1.00 88.12 103 SER A C 1
ATOM 793 O O . SER A 1 103 ? -11.594 -0.448 5.917 1.00 88.12 103 SER A O 1
ATOM 795 N N . TRP A 1 104 ? -11.243 -0.036 8.095 1.00 86.56 104 TRP A N 1
ATOM 796 C CA . TRP A 1 104 ? -12.516 0.627 8.338 1.00 86.56 104 TRP A CA 1
ATOM 797 C C . TRP A 1 104 ? -12.320 1.795 9.295 1.00 86.56 104 TRP A C 1
ATOM 799 O O . TRP A 1 104 ? -11.428 1.799 10.142 1.00 86.56 104 TRP A O 1
ATOM 809 N N . GLY A 1 105 ? -13.205 2.776 9.181 1.00 85.75 105 GLY A N 1
ATOM 810 C CA . GLY A 1 105 ? -13.228 3.943 10.043 1.00 85.75 105 GLY A CA 1
ATOM 811 C C . GLY A 1 105 ? -14.579 4.634 9.957 1.00 85.75 105 GLY A C 1
ATOM 812 O O . GLY A 1 105 ? -15.356 4.400 9.031 1.00 85.75 105 GLY A O 1
ATOM 813 N N . SER A 1 106 ? -14.866 5.486 10.936 1.00 82.25 106 SER A N 1
ATOM 814 C CA . SER A 1 106 ? -16.053 6.351 10.937 1.00 82.25 106 SER A CA 1
ATOM 815 C C . SER A 1 106 ? -15.924 7.525 9.965 1.00 82.25 106 SER A C 1
ATOM 817 O O . SER A 1 106 ? -16.926 8.098 9.546 1.00 82.25 106 SER A O 1
ATOM 819 N N . LEU A 1 107 ? -14.689 7.877 9.600 1.00 79.94 107 LEU A N 1
ATOM 820 C CA . LEU A 1 107 ? -14.361 8.948 8.674 1.00 79.94 107 LEU A CA 1
ATOM 821 C C . LEU A 1 107 ? -13.771 8.354 7.402 1.00 79.94 107 LEU A C 1
ATOM 823 O O . LEU A 1 107 ? -12.899 7.487 7.445 1.00 79.94 107 LEU A O 1
ATOM 827 N N . LEU A 1 108 ? -14.233 8.851 6.261 1.00 76.94 108 LEU A N 1
ATOM 828 C CA . LEU A 1 108 ? -13.617 8.541 4.982 1.00 76.94 108 LEU A CA 1
ATOM 829 C C . LEU A 1 108 ? -12.300 9.318 4.880 1.00 76.94 108 LEU A C 1
ATOM 831 O O . LEU A 1 108 ? -12.329 10.543 5.026 1.00 76.94 108 LEU A O 1
ATOM 835 N N . PRO A 1 109 ? -11.166 8.649 4.610 1.00 70.50 109 PRO A N 1
ATOM 836 C CA . PRO A 1 109 ? -9.909 9.338 4.364 1.00 70.50 109 PRO A CA 1
ATOM 837 C C . PRO A 1 109 ? -10.074 10.359 3.234 1.00 70.50 109 PRO A C 1
ATOM 839 O O . PRO A 1 109 ? -10.712 10.060 2.220 1.00 70.50 109 PRO A O 1
ATOM 842 N N . GLN A 1 110 ? -9.496 11.552 3.400 1.00 68.12 110 GLN A N 1
ATOM 843 C CA . GLN A 1 110 ? -9.591 12.633 2.409 1.00 68.12 110 GLN A CA 1
ATOM 844 C C . GLN A 1 110 ? -9.096 12.182 1.024 1.00 68.12 110 GLN A C 1
ATOM 846 O O . GLN A 1 110 ? -9.708 12.508 0.012 1.00 68.12 110 GLN A O 1
ATOM 851 N N . GLU A 1 111 ? -8.066 11.337 0.983 1.00 65.69 111 GLU A N 1
ATOM 852 C CA . GLU A 1 111 ? -7.518 10.760 -0.249 1.00 65.69 111 GLU A CA 1
ATOM 853 C C . GLU A 1 111 ? -8.503 9.814 -0.968 1.00 65.69 111 GLU A C 1
ATOM 855 O O . GLU A 1 111 ? -8.594 9.802 -2.194 1.00 65.69 111 GLU A O 1
ATOM 860 N N . ILE A 1 112 ? -9.320 9.056 -0.226 1.00 60.59 112 ILE A N 1
ATOM 861 C CA . ILE A 1 112 ? -10.328 8.147 -0.804 1.00 60.59 112 ILE A CA 1
ATOM 862 C C . ILE A 1 112 ? -11.550 8.926 -1.319 1.00 60.59 112 ILE A C 1
ATOM 864 O O . ILE A 1 112 ? -12.252 8.461 -2.222 1.00 60.59 112 ILE A O 1
ATOM 868 N N . ALA A 1 113 ? -11.823 10.119 -0.780 1.00 58.84 113 ALA A N 1
ATOM 869 C CA . ALA A 1 113 ? -12.894 10.977 -1.288 1.00 58.84 113 ALA A CA 1
ATOM 870 C C . ALA A 1 113 ? -12.664 11.363 -2.761 1.00 58.84 113 ALA A C 1
ATOM 872 O O . ALA A 1 113 ? -13.608 11.305 -3.546 1.00 58.84 113 ALA A O 1
ATOM 873 N N . TYR A 1 114 ? -11.411 11.616 -3.152 1.00 55.44 114 TYR A N 1
ATOM 874 C CA . TYR A 1 114 ? -11.028 11.906 -4.537 1.00 55.44 114 TYR A CA 1
ATOM 875 C C . TYR A 1 114 ? -11.415 10.773 -5.508 1.00 55.44 114 TYR A C 1
ATOM 877 O O . TYR A 1 114 ? -12.086 11.007 -6.513 1.00 55.44 114 TYR A O 1
ATOM 885 N N . TRP A 1 115 ? -11.082 9.520 -5.181 1.00 50.22 115 TRP A N 1
ATOM 886 C CA . TRP A 1 115 ? -11.395 8.364 -6.036 1.00 50.22 115 TRP A CA 1
ATOM 887 C C . TRP A 1 115 ? -12.892 8.063 -6.146 1.00 50.22 115 TRP A C 1
ATOM 889 O O . TRP A 1 115 ? -13.349 7.548 -7.168 1.00 50.22 115 TRP A O 1
ATOM 899 N N . ARG A 1 116 ? -13.681 8.414 -5.126 1.00 58.25 116 ARG A N 1
ATOM 900 C CA . ARG A 1 116 ? -15.144 8.287 -5.176 1.00 58.25 116 ARG A CA 1
ATOM 901 C C . ARG A 1 116 ? -15.755 9.204 -6.229 1.00 58.25 116 ARG A C 1
ATOM 903 O O . ARG A 1 116 ? -16.690 8.794 -6.912 1.00 58.25 116 ARG A O 1
ATOM 910 N N . ASP A 1 117 ? -15.231 10.416 -6.363 1.00 59.41 117 ASP A N 1
ATOM 911 C CA . ASP A 1 117 ? -15.721 11.378 -7.347 1.00 59.41 117 ASP A CA 1
ATOM 912 C C . ASP A 1 117 ? -15.316 10.984 -8.770 1.00 59.41 117 ASP A C 1
ATOM 914 O O . ASP A 1 117 ? -16.103 11.165 -9.698 1.00 59.41 117 ASP A O 1
ATOM 918 N N . VAL A 1 118 ? -14.146 10.359 -8.940 1.00 56.72 118 VAL A N 1
ATOM 919 C CA . VAL A 1 118 ? -13.729 9.754 -10.216 1.00 56.72 118 VAL A CA 1
ATOM 920 C C . VAL A 1 118 ? -14.661 8.603 -10.608 1.00 56.72 118 VAL A C 1
ATOM 922 O O . VAL A 1 118 ? -15.159 8.578 -11.730 1.00 56.72 118 VAL A O 1
ATOM 925 N N . ALA A 1 119 ? -14.972 7.695 -9.679 1.00 54.22 119 ALA A N 1
ATOM 926 C CA . ALA A 1 119 ? -15.851 6.553 -9.942 1.00 54.22 119 ALA A CA 1
ATOM 927 C C . ALA A 1 119 ? -17.315 6.939 -10.226 1.00 54.22 119 ALA A C 1
ATOM 929 O O . ALA A 1 119 ? -18.039 6.158 -10.826 1.00 54.22 119 ALA A O 1
ATOM 930 N N . ARG A 1 120 ? -17.767 8.129 -9.803 1.00 55.12 120 ARG A N 1
ATOM 931 C CA . ARG A 1 120 ? -19.104 8.657 -10.142 1.00 55.12 120 ARG A CA 1
ATOM 932 C C . ARG A 1 120 ? -19.178 9.305 -11.525 1.00 55.12 120 ARG A C 1
ATOM 934 O O . ARG A 1 120 ? -20.278 9.589 -11.986 1.00 55.12 120 ARG A O 1
ATOM 941 N N . ARG A 1 121 ? -18.032 9.621 -12.135 1.00 50.53 121 ARG A N 1
ATOM 942 C CA . ARG A 1 121 ? -17.936 10.280 -13.449 1.00 50.53 121 ARG A CA 1
ATOM 943 C C . ARG A 1 121 ? -17.668 9.303 -14.600 1.00 50.53 121 ARG A C 1
ATOM 945 O O . ARG A 1 121 ? -17.669 9.745 -15.744 1.00 50.53 121 ARG A O 1
ATOM 952 N N . ALA A 1 122 ? -17.416 8.031 -14.295 1.00 42.56 122 ALA A N 1
ATOM 953 C CA . ALA A 1 122 ? -17.249 6.936 -15.250 1.00 42.56 122 ALA A CA 1
ATOM 954 C C . ALA A 1 122 ? -18.530 6.097 -15.322 1.00 42.56 122 ALA A C 1
ATOM 956 O O . ALA A 1 122 ? -18.817 5.583 -16.423 1.00 42.56 122 ALA A O 1
#

pLDDT: mean 86.54, std 11.63, range [42.56, 97.12]

Foldseek 3Di:
DVVVVVVVVVVVVVVVCVVVVVVVVVVVVVVADPPHDPDDDPPQDPVNVVVVCVVCVVVVNNVDDDWDWDKDAQQDDPPHGDALVNDPDNVVNVRRGDIDTDTDDPDDPPVVVVVVVVVVVD

Secondary structure (DSSP, 8-state):
-HHHHHHHHHHHHHHHHHHHHHHHHHHHHHTS-TT----------TTTHHHHHHHHHHTT-TT-PPPP-EEEE--EETTEE--GGG-SSHHHHHHHHSEEEE---SS--HHHHHHHHHHTT-

Sequence (122 aa):
MVQIVALALGVTALFLLSFVSRDLMTSWQGTIAPDAPNRFVINIQPSQKGALELWLGQHGLASVALQPMVRGRLVSVNGKPVSGRSYVEERARNLVEREFNLSWGSLLPQEIAYWRDVARRA